Protein AF-A0A929M894-F1 (afdb_monomer_lite)

pLDDT: mean 92.95, std 8.2, range [56.66, 98.19]

Secondary structure (DSSP, 8-state):
--SHHHHHHHHHHHHTTTTTT---GGGGT-------------HHHHHHH--

Foldseek 3Di:
DPDCVVVVVVVCCQPQNVVGPNHNCVCVVDDDPDDDDDDDDDPVVVVVVVD

Sequence (51 aa):
ASTFSTVELMLKKMFIGEPKGNSDRLLDFSTPVTGALYFAPTLDMLGDYEG

Radius of gyration: 16.26 Å; chains: 1; bounding box: 36×22×40 Å

Structure (mmCIF, N/CA/C/O backbone):
data_AF-A0A929M894-F1
#
_entry.id   AF-A0A929M894-F1
#
loop_
_atom_site.group_PDB
_atom_site.id
_atom_site.type_symbol
_atom_site.label_atom_id
_atom_site.label_alt_id
_atom_site.label_comp_id
_atom_site.label_asym_id
_atom_site.label_entity_id
_atom_site.label_seq_id
_atom_site.pdbx_PDB_ins_code
_atom_site.Cartn_x
_atom_site.Cartn_y
_atom_site.Cartn_z
_atom_site.occupancy
_atom_site.B_iso_or_equiv
_atom_site.auth_seq_id
_atom_site.auth_comp_id
_atom_site.auth_asym_id
_atom_site.auth_atom_id
_atom_site.pdbx_PDB_model_num
ATOM 1 N N . ALA A 1 1 ? 2.028 16.391 -6.866 1.00 56.66 1 ALA A N 1
ATOM 2 C CA . ALA A 1 1 ? 2.542 15.243 -6.098 1.00 56.66 1 ALA A CA 1
ATOM 3 C C . ALA A 1 1 ? 3.579 14.535 -6.959 1.00 56.66 1 ALA A C 1
ATOM 5 O O . ALA A 1 1 ? 3.212 14.003 -7.995 1.00 56.66 1 ALA A O 1
ATOM 6 N N . SER A 1 2 ? 4.857 14.628 -6.599 1.00 80.94 2 SER A N 1
ATOM 7 C CA . SER A 1 2 ? 5.989 14.035 -7.338 1.00 80.94 2 SER A CA 1
ATOM 8 C C . SER A 1 2 ? 6.884 13.167 -6.445 1.00 80.94 2 SER A C 1
ATOM 10 O O . SER A 1 2 ? 7.819 12.541 -6.927 1.00 80.94 2 SER A O 1
ATOM 12 N N . THR A 1 3 ? 6.590 13.116 -5.143 1.00 89.69 3 THR A N 1
ATOM 13 C CA . THR A 1 3 ? 7.314 12.338 -4.137 1.00 89.69 3 THR A CA 1
ATOM 14 C C . THR A 1 3 ? 6.332 11.492 -3.335 1.00 89.69 3 THR A C 1
ATOM 16 O O . THR A 1 3 ? 5.206 11.914 -3.056 1.00 89.69 3 THR A O 1
ATOM 19 N N . PHE A 1 4 ? 6.770 10.306 -2.911 1.00 93.75 4 PHE A N 1
ATOM 20 C CA . PHE A 1 4 ? 5.931 9.381 -2.144 1.00 93.75 4 PHE A CA 1
ATOM 21 C C . PHE A 1 4 ? 5.459 9.955 -0.794 1.00 93.75 4 PHE A C 1
ATOM 23 O O . PHE A 1 4 ? 4.398 9.580 -0.303 1.00 93.75 4 PHE A O 1
ATOM 30 N N . SER A 1 5 ? 6.172 10.941 -0.243 1.00 94.62 5 SER A N 1
ATOM 31 C CA . SER A 1 5 ? 5.831 11.608 1.021 1.00 94.62 5 SER A CA 1
ATOM 32 C C . SER A 1 5 ? 4.410 12.181 1.068 1.00 94.62 5 SER A C 1
ATOM 34 O O . SER A 1 5 ? 3.796 12.208 2.133 1.00 94.62 5 SER A O 1
ATOM 36 N N . THR A 1 6 ? 3.852 12.615 -0.070 1.00 96.88 6 THR A N 1
ATOM 37 C CA . THR A 1 6 ? 2.457 13.081 -0.118 1.00 96.88 6 THR A CA 1
ATOM 38 C C . THR A 1 6 ? 1.479 11.935 0.147 1.00 96.88 6 THR A C 1
ATOM 40 O O . THR A 1 6 ? 0.584 12.077 0.978 1.00 96.88 6 THR A O 1
ATOM 43 N N . VAL A 1 7 ? 1.663 10.792 -0.522 1.00 95.62 7 VAL A N 1
ATOM 44 C CA . VAL A 1 7 ? 0.799 9.612 -0.354 1.00 95.62 7 VAL A CA 1
ATOM 45 C C . VAL A 1 7 ? 0.991 9.007 1.034 1.00 95.62 7 VAL A C 1
ATOM 47 O O . VAL A 1 7 ? 0.013 8.667 1.692 1.00 95.62 7 VAL A O 1
ATOM 50 N N . GLU A 1 8 ? 2.227 8.952 1.531 1.00 96.44 8 GLU A N 1
ATOM 51 C CA . GLU A 1 8 ? 2.522 8.496 2.890 1.00 96.44 8 GLU A CA 1
ATOM 52 C C . GLU A 1 8 ? 1.790 9.337 3.948 1.00 96.44 8 GLU A C 1
ATOM 54 O O . GLU A 1 8 ? 1.202 8.785 4.880 1.00 96.44 8 GLU A O 1
ATOM 59 N N . LEU A 1 9 ? 1.773 10.666 3.799 1.00 96.56 9 LEU A N 1
ATOM 60 C CA . LEU A 1 9 ? 1.036 11.543 4.708 1.00 96.56 9 LEU A CA 1
ATOM 61 C C . LEU A 1 9 ? -0.477 11.288 4.649 1.00 96.56 9 LEU A C 1
ATOM 63 O O . LEU A 1 9 ? -1.127 11.252 5.694 1.00 96.56 9 LEU A O 1
ATOM 67 N N . MET A 1 10 ? -1.038 11.085 3.453 1.00 96.69 10 MET A N 1
ATOM 68 C CA . MET A 1 10 ? -2.455 10.731 3.303 1.00 96.69 10 MET A CA 1
ATOM 69 C C . MET A 1 10 ? -2.773 9.402 3.992 1.00 96.69 10 MET A C 1
ATOM 71 O O . MET A 1 10 ? -3.710 9.342 4.784 1.00 96.69 10 MET A O 1
ATOM 75 N N . LEU A 1 11 ? -1.955 8.368 3.777 1.00 97.06 11 LEU A N 1
ATOM 76 C CA . LEU A 1 11 ? -2.120 7.068 4.431 1.00 97.06 11 LEU A CA 1
ATOM 77 C C . LEU A 1 11 ? -2.020 7.197 5.957 1.00 97.06 11 LEU A C 1
ATOM 79 O O . LEU A 1 11 ? -2.860 6.658 6.671 1.00 97.06 11 LEU A O 1
ATOM 83 N N . LYS A 1 12 ? -1.066 7.971 6.489 1.00 96.62 12 LYS A N 1
ATOM 84 C CA . LYS A 1 12 ? -0.980 8.226 7.940 1.00 96.62 12 LYS A CA 1
ATOM 85 C C . LYS A 1 12 ? -2.259 8.867 8.479 1.00 96.62 12 LYS A C 1
ATOM 87 O O . LYS A 1 12 ? -2.778 8.409 9.493 1.00 96.62 12 LYS A O 1
ATOM 92 N N . LYS A 1 13 ? -2.808 9.867 7.787 1.00 97.19 13 LYS A N 1
ATOM 93 C CA . LYS A 1 13 ? -4.084 10.492 8.168 1.00 97.19 13 LYS A CA 1
ATOM 94 C C . LYS A 1 13 ? -5.251 9.509 8.116 1.00 97.19 13 LYS A C 1
ATOM 96 O O . LYS A 1 13 ? -6.080 9.528 9.015 1.00 97.19 13 LYS A O 1
ATOM 101 N N . MET A 1 14 ? -5.293 8.631 7.118 1.00 97.19 14 MET A N 1
ATOM 102 C CA . MET A 1 14 ? -6.365 7.644 6.990 1.00 97.19 14 MET A CA 1
ATOM 103 C C . MET A 1 14 ? -6.287 6.552 8.063 1.00 97.19 14 MET A C 1
ATOM 105 O O . MET A 1 14 ? -7.289 6.277 8.710 1.00 97.19 14 MET A O 1
ATOM 109 N N . PHE A 1 15 ? -5.112 5.956 8.291 1.00 96.19 15 PHE A N 1
ATOM 110 C CA . PHE A 1 15 ? -4.957 4.793 9.179 1.00 96.19 15 PHE A CA 1
ATOM 111 C C . PHE A 1 15 ? -4.705 5.151 10.650 1.00 96.19 15 PHE A C 1
ATOM 113 O O . PHE A 1 15 ? -5.138 4.422 11.537 1.00 96.19 15 PHE A O 1
ATOM 120 N N . ILE A 1 16 ? -3.989 6.243 10.933 1.00 96.06 16 ILE A N 1
ATOM 121 C CA . ILE A 1 16 ? -3.654 6.670 12.307 1.00 96.06 16 ILE A CA 1
ATOM 122 C C . ILE A 1 16 ? -4.609 7.772 12.782 1.00 96.06 16 ILE A C 1
ATOM 124 O O . ILE A 1 16 ? -4.950 7.838 13.968 1.00 96.06 16 ILE A O 1
ATOM 128 N N . GLY A 1 17 ? -5.033 8.638 11.861 1.00 94.25 17 GLY A N 1
ATOM 129 C CA . GLY A 1 17 ? -5.800 9.838 12.165 1.00 94.25 17 GLY A CA 1
ATOM 130 C C . GLY A 1 17 ? -4.931 11.042 12.511 1.00 94.25 17 GLY A C 1
ATOM 131 O O . GLY A 1 17 ? -3.837 10.915 13.066 1.00 94.25 17 GLY A O 1
ATOM 132 N N . GLU A 1 18 ? -5.446 12.230 12.208 1.00 94.00 18 GLU A N 1
ATOM 133 C CA . GLU A 1 18 ? -4.876 13.501 12.658 1.00 94.00 18 GLU A CA 1
ATOM 134 C C . GLU A 1 18 ? -6.011 14.414 13.161 1.00 94.00 18 GLU A C 1
ATOM 136 O O . GLU A 1 18 ? -6.817 14.876 12.349 1.00 94.00 18 GLU A O 1
ATOM 141 N N . PRO A 1 19 ? -6.137 14.654 14.485 1.00 93.12 19 PRO A N 1
ATOM 142 C CA . PRO A 1 19 ? -5.319 14.125 15.586 1.00 93.12 19 PRO A CA 1
ATOM 143 C C . PRO A 1 19 ? -5.423 12.596 15.734 1.00 93.12 19 PRO A C 1
ATOM 145 O O . PRO A 1 19 ? -6.360 11.972 15.241 1.00 93.12 19 PRO A O 1
ATOM 148 N N . LYS A 1 20 ? -4.445 11.987 16.417 1.00 91.75 20 LYS A N 1
ATOM 149 C CA . LYS A 1 20 ? -4.349 10.525 16.560 1.00 91.75 20 LYS A CA 1
ATOM 150 C C . LYS A 1 20 ? -5.659 9.933 17.095 1.00 91.75 20 LYS A C 1
ATOM 152 O O . LYS A 1 20 ? -6.152 10.372 18.131 1.00 91.75 20 LYS A O 1
ATOM 157 N N . GLY A 1 21 ? -6.184 8.922 16.405 1.00 87.00 21 GLY A N 1
ATOM 158 C CA . GLY A 1 21 ? -7.469 8.284 16.710 1.00 87.00 21 GLY A CA 1
ATOM 159 C C . GLY A 1 21 ? -8.643 8.795 15.870 1.00 87.00 21 GLY A C 1
ATOM 160 O O . GLY A 1 21 ? -9.672 8.132 15.822 1.00 87.00 21 GLY A O 1
ATOM 161 N N . ASN A 1 22 ? -8.493 9.919 15.162 1.00 94.81 22 ASN A N 1
ATOM 162 C CA . ASN A 1 22 ? -9.459 10.383 14.163 1.00 94.81 22 ASN A CA 1
ATOM 163 C C . ASN A 1 22 ? -9.127 9.810 12.772 1.00 94.81 22 ASN A C 1
ATOM 165 O O . ASN A 1 22 ? -8.781 10.561 11.858 1.00 94.81 22 ASN A O 1
ATOM 169 N N . SER A 1 23 ? -9.121 8.480 12.653 1.00 95.50 23 SER A N 1
ATOM 170 C CA . SER A 1 23 ? -8.877 7.768 11.393 1.00 95.50 23 SER A CA 1
ATOM 171 C C . SER A 1 23 ? -10.021 7.972 10.395 1.00 95.50 23 SER A C 1
ATOM 173 O O . SER A 1 23 ? -11.134 8.357 10.759 1.00 95.50 23 SER A O 1
ATOM 175 N N . ASP A 1 24 ? -9.754 7.702 9.121 1.00 97.06 24 ASP A N 1
ATOM 176 C CA . ASP A 1 24 ? -10.765 7.789 8.071 1.00 97.06 24 ASP A CA 1
ATOM 177 C C . ASP A 1 24 ? -11.814 6.679 8.239 1.00 97.06 24 ASP A C 1
ATOM 179 O O . ASP A 1 24 ? -11.500 5.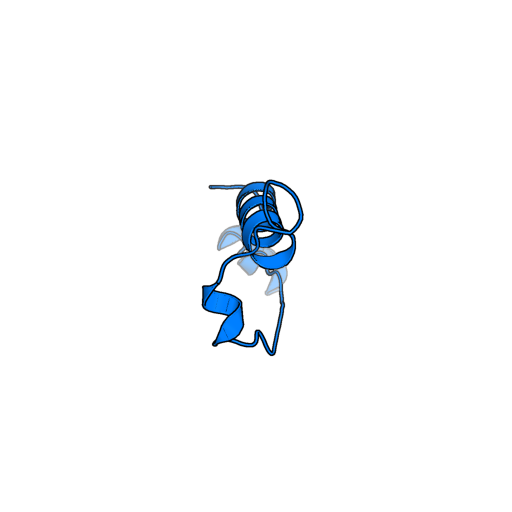4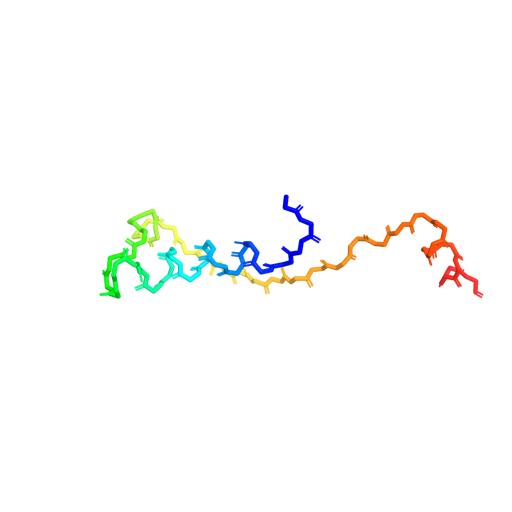89 8.186 1.00 97.06 24 ASP A O 1
ATOM 183 N N . ARG A 1 25 ? -13.078 7.082 8.414 1.00 96.56 25 ARG A N 1
ATOM 184 C CA . ARG A 1 25 ? -14.219 6.176 8.623 1.00 96.56 25 ARG A CA 1
ATOM 185 C C . ARG A 1 25 ? -14.527 5.299 7.415 1.00 96.56 25 ARG A C 1
ATOM 187 O O . ARG A 1 25 ? -15.245 4.314 7.549 1.00 96.56 25 ARG A O 1
ATOM 194 N N . LEU A 1 26 ? -13.995 5.605 6.230 1.00 96.31 26 LEU A N 1
ATOM 195 C CA . LEU A 1 26 ? -14.121 4.703 5.084 1.00 96.31 26 LEU A CA 1
ATOM 196 C C . LEU A 1 26 ? -13.503 3.321 5.372 1.00 96.31 26 LEU A C 1
ATOM 198 O O . LEU A 1 26 ? -13.981 2.309 4.849 1.00 96.31 26 LEU A O 1
ATOM 202 N N . LEU A 1 27 ? -12.481 3.268 6.234 1.00 96.44 27 LEU A N 1
ATOM 203 C CA . LEU A 1 27 ? -11.832 2.025 6.653 1.00 96.44 27 LEU A CA 1
ATOM 204 C C . LEU A 1 27 ? -12.695 1.175 7.598 1.00 96.44 27 LEU A C 1
ATOM 206 O O . LEU A 1 27 ? -12.414 -0.011 7.750 1.00 96.44 27 LEU A O 1
ATOM 210 N N . ASP A 1 28 ? -13.786 1.720 8.148 1.00 96.56 28 ASP A N 1
ATOM 211 C CA . ASP A 1 28 ? -14.764 0.934 8.916 1.00 96.56 28 ASP A CA 1
ATOM 212 C C . ASP A 1 28 ? -15.503 -0.075 8.016 1.00 96.56 28 ASP A C 1
ATOM 214 O O . ASP A 1 28 ? -16.011 -1.091 8.489 1.00 96.56 28 ASP A O 1
ATOM 218 N N . PHE A 1 29 ? -15.543 0.191 6.705 1.00 97.81 29 PHE A N 1
ATOM 219 C CA . PHE A 1 29 ? -16.234 -0.631 5.706 1.00 97.81 29 PHE A CA 1
ATOM 220 C C . PHE A 1 29 ? -15.300 -1.220 4.644 1.00 97.81 29 PHE A C 1
ATOM 222 O O . PHE A 1 29 ? -15.724 -2.056 3.848 1.00 97.81 29 PHE A O 1
ATOM 229 N N . SER A 1 30 ? -14.041 -0.780 4.608 1.00 97.06 30 SER A N 1
ATOM 230 C CA . SER A 1 30 ? -13.074 -1.145 3.573 1.00 97.06 30 SER A CA 1
ATOM 231 C C . SER A 1 30 ? -11.811 -1.707 4.208 1.00 97.06 30 SER A C 1
ATOM 233 O O . SER A 1 30 ? -11.151 -1.033 4.994 1.00 97.06 30 SER A O 1
ATOM 235 N N . THR A 1 31 ? -11.428 -2.925 3.831 1.00 97.12 31 THR A N 1
ATOM 236 C CA . THR A 1 31 ? -10.193 -3.552 4.316 1.00 97.12 31 THR A CA 1
ATOM 237 C C . THR A 1 31 ? -9.152 -3.594 3.196 1.00 97.12 31 THR A C 1
ATOM 239 O O . THR A 1 31 ? -9.372 -4.285 2.199 1.00 97.12 31 THR A O 1
ATOM 242 N N . PRO A 1 32 ? -8.013 -2.887 3.317 1.00 96.44 32 PRO A N 1
ATOM 243 C CA . PRO A 1 32 ? -6.924 -3.022 2.359 1.00 96.44 32 PRO A CA 1
ATOM 244 C C . PRO A 1 32 ? -6.295 -4.410 2.505 1.00 96.44 32 PRO A C 1
ATOM 246 O O . PRO A 1 32 ? -5.758 -4.758 3.554 1.00 96.44 32 PRO A O 1
ATOM 249 N N . VAL A 1 33 ? -6.364 -5.215 1.447 1.00 98.19 33 VAL A N 1
ATOM 250 C CA . VAL A 1 33 ? -5.821 -6.586 1.459 1.00 98.19 33 VAL A CA 1
ATOM 251 C C . VAL A 1 33 ? -4.348 -6.613 1.031 1.00 98.19 33 VAL A C 1
ATOM 253 O O . VAL A 1 33 ? -3.603 -7.514 1.403 1.00 98.19 33 VAL A O 1
ATOM 256 N N . THR A 1 34 ? -3.903 -5.608 0.274 1.00 97.75 34 THR A N 1
ATOM 257 C CA . THR A 1 34 ? -2.544 -5.518 -0.279 1.00 97.75 34 THR A CA 1
ATOM 258 C C . THR A 1 34 ? -1.970 -4.116 -0.121 1.00 97.75 34 THR A C 1
ATOM 260 O O . THR A 1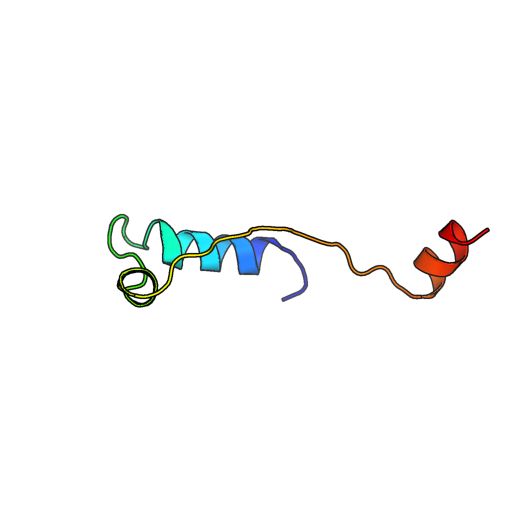 34 ? -2.714 -3.136 -0.147 1.00 97.75 34 THR A O 1
ATOM 263 N N . GLY A 1 35 ? -0.642 -4.008 -0.056 1.00 96.31 35 GLY A N 1
ATOM 264 C CA . GLY A 1 35 ? 0.075 -2.735 -0.111 1.00 96.31 35 GLY A CA 1
ATOM 265 C C . GLY A 1 35 ? 1.412 -2.900 -0.823 1.00 96.31 35 GLY A C 1
ATOM 266 O O . GLY A 1 35 ? 2.241 -3.699 -0.398 1.00 96.31 35 GLY A O 1
ATOM 267 N N . ALA A 1 36 ? 1.614 -2.153 -1.905 1.00 96.88 36 ALA A N 1
ATOM 268 C CA . ALA A 1 36 ? 2.852 -2.155 -2.670 1.00 96.88 36 ALA A CA 1
ATOM 269 C C . ALA A 1 36 ? 3.163 -0.740 -3.166 1.00 96.88 36 ALA A C 1
ATOM 271 O O . ALA A 1 36 ? 2.257 0.029 -3.491 1.00 96.88 36 ALA A O 1
ATOM 272 N N . LEU A 1 37 ? 4.451 -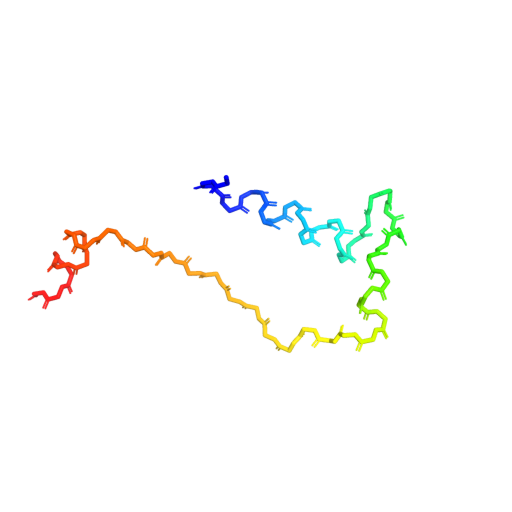0.409 -3.214 1.00 96.75 37 LEU A N 1
ATOM 273 C CA . LEU A 1 37 ? 4.965 0.834 -3.773 1.00 96.75 37 LEU A CA 1
ATOM 274 C C . LEU A 1 37 ? 5.845 0.483 -4.966 1.00 96.75 37 LEU A C 1
ATOM 276 O O . LEU A 1 37 ? 6.774 -0.311 -4.837 1.00 96.75 37 LEU A O 1
ATOM 280 N N . TYR A 1 38 ? 5.564 1.105 -6.104 1.00 95.38 38 TYR A N 1
ATOM 281 C CA . TYR A 1 38 ? 6.334 0.934 -7.327 1.00 95.38 38 TYR A CA 1
ATOM 282 C C . TYR A 1 38 ? 6.915 2.266 -7.773 1.00 95.38 38 TYR A C 1
ATOM 284 O O . TYR A 1 38 ? 6.360 3.334 -7.505 1.00 95.38 38 TYR A O 1
ATOM 292 N N . PHE A 1 39 ? 8.025 2.176 -8.491 1.00 93.31 39 PHE A N 1
ATOM 293 C CA . PHE A 1 39 ? 8.576 3.283 -9.247 1.00 93.31 39 PHE A CA 1
ATOM 294 C C . PHE A 1 39 ? 8.224 3.082 -10.722 1.00 93.31 39 PHE A C 1
ATOM 296 O O . PHE A 1 39 ? 8.464 2.008 -11.266 1.00 93.31 39 PHE A O 1
ATOM 303 N N . ALA A 1 40 ? 7.639 4.103 -11.348 1.00 93.94 40 ALA A N 1
ATOM 304 C CA . ALA A 1 40 ? 7.412 4.141 -12.787 1.00 93.94 40 ALA A CA 1
ATOM 305 C C . ALA A 1 40 ? 8.581 4.907 -13.435 1.00 93.94 40 ALA A C 1
ATOM 307 O O . ALA A 1 40 ? 8.601 6.139 -13.338 1.00 93.94 40 ALA A O 1
ATOM 308 N N . PRO A 1 41 ? 9.578 4.212 -14.019 1.00 93.88 41 PRO A N 1
ATOM 309 C CA . PRO A 1 41 ? 10.715 4.865 -14.660 1.00 93.88 41 PRO A CA 1
ATOM 310 C C . PRO A 1 41 ? 10.288 5.618 -15.925 1.00 93.88 41 PRO A C 1
ATOM 312 O O . PRO A 1 41 ? 9.205 5.397 -16.472 1.00 93.88 41 PRO A O 1
ATOM 315 N N . THR A 1 42 ? 11.157 6.503 -16.416 1.00 94.81 42 THR A N 1
ATOM 316 C CA . THR A 1 42 ? 11.012 7.040 -17.774 1.00 94.81 42 THR A CA 1
ATOM 317 C C . THR A 1 42 ? 11.261 5.935 -18.801 1.00 94.81 42 THR A C 1
ATOM 319 O O . THR A 1 42 ? 11.913 4.936 -18.500 1.00 94.81 42 THR A O 1
ATOM 322 N N . LEU A 1 43 ? 10.757 6.114 -20.025 1.00 95.31 43 LEU A N 1
ATOM 323 C CA . LEU A 1 43 ? 10.954 5.136 -21.101 1.00 95.31 43 LEU A CA 1
ATOM 324 C C . LEU A 1 43 ? 12.438 4.912 -21.413 1.00 95.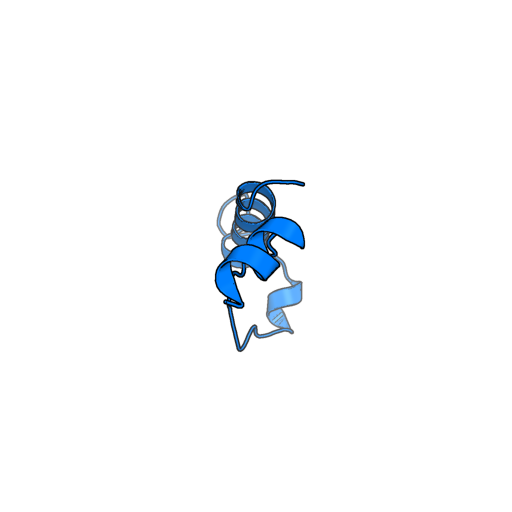31 43 LEU A C 1
ATOM 326 O O . LEU A 1 43 ? 12.838 3.771 -21.599 1.00 95.31 43 LEU A O 1
ATOM 330 N N . ASP A 1 44 ? 13.248 5.974 -21.383 1.00 95.19 44 ASP A N 1
ATOM 331 C CA . ASP A 1 44 ? 14.696 5.874 -21.598 1.00 95.19 44 ASP A CA 1
ATOM 332 C C . ASP A 1 44 ? 15.357 4.992 -20.530 1.00 95.19 44 ASP A C 1
ATOM 334 O O . ASP A 1 44 ? 16.073 4.054 -20.858 1.00 95.19 44 ASP A O 1
ATOM 338 N N . MET A 1 45 ? 15.039 5.226 -19.247 1.00 93.94 45 MET A N 1
ATOM 339 C CA . MET A 1 45 ? 15.551 4.396 -18.153 1.00 93.94 45 MET A CA 1
ATOM 340 C C . MET A 1 45 ? 15.100 2.946 -18.291 1.00 93.94 45 MET A C 1
ATOM 342 O O . MET A 1 45 ? 15.876 2.049 -18.000 1.00 93.94 45 MET A O 1
ATOM 346 N N . LEU A 1 46 ? 13.850 2.706 -18.694 1.00 93.94 46 LEU A N 1
ATOM 347 C CA . LEU A 1 46 ? 13.353 1.347 -18.875 1.00 93.94 46 LEU A CA 1
ATOM 348 C C . LEU A 1 46 ? 14.112 0.622 -19.995 1.00 93.94 46 LEU A C 1
ATOM 350 O O . LEU A 1 46 ? 14.552 -0.501 -19.776 1.00 93.94 46 LEU A O 1
ATOM 354 N N . GLY A 1 47 ? 14.327 1.284 -21.136 1.00 92.69 47 GLY A N 1
ATOM 355 C CA . GLY A 1 47 ? 15.089 0.735 -22.259 1.00 92.69 47 GLY A CA 1
ATOM 356 C C . GLY A 1 47 ? 16.535 0.378 -21.901 1.00 92.69 47 GLY A C 1
ATOM 357 O O . GLY A 1 47 ? 17.034 -0.645 -22.363 1.00 92.69 47 GLY A O 1
ATOM 358 N N . ASP A 1 48 ? 17.178 1.150 -21.018 1.00 92.50 48 ASP A N 1
ATOM 359 C CA . ASP A 1 48 ? 18.526 0.845 -20.510 1.00 92.50 48 ASP A CA 1
ATOM 360 C C . ASP A 1 48 ? 18.585 -0.465 -19.693 1.00 92.50 48 ASP A C 1
ATOM 362 O O . ASP A 1 48 ? 19.650 -1.072 -19.587 1.00 92.50 48 ASP A O 1
ATOM 366 N N . TYR A 1 49 ? 17.463 -0.912 -19.112 1.00 83.81 49 TYR A N 1
ATOM 367 C CA . TYR A 1 49 ? 17.364 -2.168 -18.351 1.00 83.81 49 TYR A CA 1
ATOM 368 C C . TYR A 1 49 ? 16.791 -3.342 -19.167 1.00 83.81 49 TYR A C 1
ATOM 370 O O . TYR A 1 49 ? 16.723 -4.457 -18.6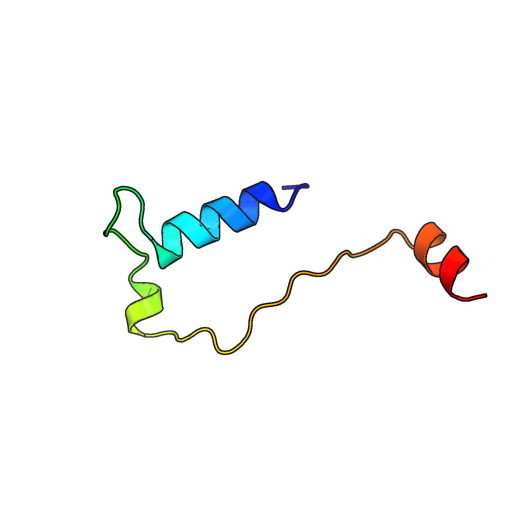47 1.00 83.81 49 TYR A O 1
ATOM 378 N N . GLU A 1 50 ? 16.343 -3.111 -20.406 1.00 77.31 50 GLU A N 1
ATOM 379 C CA . GLU A 1 50 ? 15.772 -4.141 -21.292 1.00 77.31 50 GLU A CA 1
ATOM 380 C C . GLU A 1 50 ? 16.828 -4.870 -22.155 1.00 77.31 50 GLU A C 1
ATOM 382 O O . GLU A 1 50 ? 16.484 -5.840 -22.837 1.00 77.31 50 GLU A O 1
ATOM 387 N N . GLY A 1 51 ? 18.096 -4.434 -22.118 1.00 58.72 51 GLY A N 1
ATOM 388 C CA . GLY A 1 51 ? 19.246 -5.051 -22.807 1.00 58.72 51 GLY A CA 1
ATOM 389 C C . GLY A 1 51 ? 20.175 -5.845 -21.893 1.00 58.72 51 GLY A C 1
ATOM 390 O O . GLY A 1 51 ? 20.869 -6.737 -22.433 1.00 58.72 51 GLY A O 1
#